Protein AF-A0A1C0TYW7-F1 (afdb_monomer)

Nearest PDB structures (foldseek):
  7q5p-assembly1_C  TM=8.308E-01  e=6.443E-08  Pseudomonas protegens Pf-5
  6h3n-assembly1_B  TM=8.134E-01  e=7.551E-07  Pseudomonas aeruginosa PAO1
  2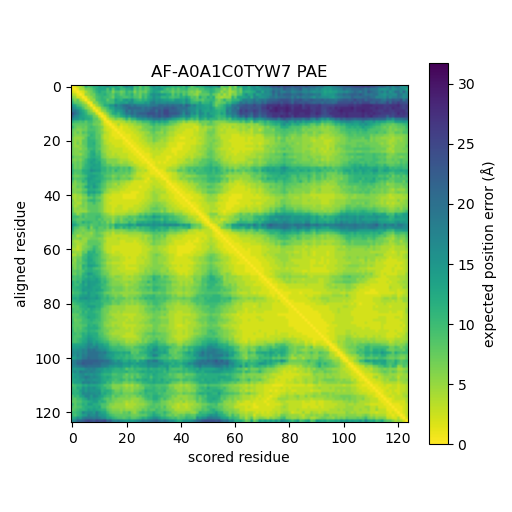p5z-assembly1_X  TM=8.028E-01  e=8.539E-07  Escherichia coli O6
  8gra-assembly1_G  TM=6.779E-01  e=1.500E-04  Bacteroides fragilis
  7b5h-assembly1_AJ  TM=6.670E-01  e=1.696E-04  Nostoc sp. PCC 7120 = FACHB-418

Radius of gyration: 19.95 Å; Cα contacts (8 Å, |Δi|>4): 193; chains: 1; bounding box: 51×27×52 Å

Structure (mmCIF, N/CA/C/O backbone):
data_AF-A0A1C0TYW7-F1
#
_entry.id   AF-A0A1C0TYW7-F1
#
loop_
_atom_site.group_PDB
_atom_site.id
_atom_site.type_symbol
_atom_site.label_atom_id
_atom_site.label_alt_id
_atom_site.label_comp_id
_atom_site.label_asym_id
_atom_site.label_entity_id
_atom_site.label_seq_id
_atom_site.pdbx_PDB_ins_code
_atom_site.Cartn_x
_atom_site.Cartn_y
_atom_site.Cartn_z
_atom_site.occupancy
_atom_site.B_iso_or_equiv
_atom_site.auth_seq_id
_atom_site.auth_comp_id
_atom_site.auth_asym_id
_atom_site.auth_atom_id
_atom_site.pdbx_PDB_model_num
ATOM 1 N N . MET A 1 1 ? -2.888 -4.514 14.016 1.00 56.91 1 MET A N 1
ATOM 2 C CA . MET A 1 1 ? -4.333 -4.306 14.230 1.00 56.91 1 MET A CA 1
ATOM 3 C C . MET A 1 1 ? -4.474 -3.086 15.117 1.00 56.91 1 MET A C 1
ATOM 5 O O . MET A 1 1 ? -3.850 -3.073 16.168 1.00 56.91 1 MET A O 1
ATOM 9 N N . ILE A 1 2 ? -5.182 -2.055 14.661 1.00 65.75 2 ILE A N 1
ATOM 10 C CA . ILE A 1 2 ? -5.440 -0.831 15.430 1.00 65.75 2 ILE A CA 1
ATOM 11 C C . ILE A 1 2 ? -6.923 -0.838 15.806 1.00 65.75 2 ILE A C 1
ATOM 13 O O . ILE A 1 2 ? -7.763 -1.160 14.966 1.00 65.75 2 ILE A O 1
ATOM 17 N N . LEU A 1 3 ? -7.228 -0.534 17.066 1.00 64.38 3 LEU A N 1
ATOM 18 C CA . LEU A 1 3 ? -8.596 -0.404 17.562 1.00 64.38 3 LEU A CA 1
ATOM 19 C C . LEU A 1 3 ? -8.945 1.081 17.648 1.00 64.38 3 LEU A C 1
ATOM 21 O O . LEU A 1 3 ? -8.184 1.851 18.230 1.00 64.38 3 LEU A O 1
ATOM 25 N N . ILE A 1 4 ? -10.070 1.466 17.052 1.00 66.00 4 ILE A N 1
ATOM 26 C CA . ILE A 1 4 ? -10.640 2.811 17.159 1.00 66.00 4 ILE A CA 1
ATOM 27 C C . ILE A 1 4 ? -11.942 2.693 17.945 1.00 66.00 4 ILE A C 1
ATOM 29 O O . ILE A 1 4 ? -12.752 1.803 17.679 1.00 66.00 4 ILE A O 1
ATOM 33 N N . GLN A 1 5 ? -12.124 3.577 18.920 1.00 54.38 5 GLN A N 1
ATOM 34 C CA . GLN A 1 5 ? -13.322 3.658 19.750 1.00 54.38 5 GLN A CA 1
ATOM 35 C C . GLN A 1 5 ? -13.994 5.008 19.504 1.00 54.38 5 GLN A C 1
ATOM 37 O O . GLN A 1 5 ? -13.316 6.031 19.563 1.00 54.38 5 GLN A O 1
ATOM 42 N N . ASN A 1 6 ? -15.302 4.996 19.243 1.00 57.19 6 ASN A N 1
ATOM 43 C CA . ASN A 1 6 ? -16.144 6.193 19.260 1.00 57.19 6 ASN A CA 1
ATOM 44 C C . ASN A 1 6 ? -17.157 6.097 20.407 1.00 57.19 6 ASN A C 1
ATOM 46 O O . ASN A 1 6 ? -17.708 5.020 20.657 1.00 57.19 6 ASN A O 1
ATOM 50 N N . GLU A 1 7 ? -17.414 7.224 21.073 1.00 51.22 7 GLU A N 1
ATOM 51 C CA . GLU A 1 7 ? -18.507 7.370 22.041 1.00 51.22 7 GLU A CA 1
ATOM 52 C C . GLU A 1 7 ? -19.851 7.430 21.297 1.00 51.22 7 GLU A C 1
ATOM 54 O O . GLU A 1 7 ? -19.988 8.142 20.301 1.00 51.22 7 GLU A O 1
ATOM 59 N N . ALA A 1 8 ? -20.847 6.665 21.753 1.00 50.69 8 ALA A N 1
ATOM 60 C CA . ALA A 1 8 ? -22.090 6.422 21.008 1.00 50.69 8 ALA A CA 1
ATOM 61 C C . ALA A 1 8 ? -22.996 7.645 20.830 1.00 50.69 8 ALA A C 1
ATOM 63 O O . ALA A 1 8 ? -23.919 7.577 20.020 1.00 50.69 8 ALA A O 1
ATOM 64 N N . ASP A 1 9 ? -22.754 8.747 21.542 1.00 47.59 9 ASP A N 1
ATOM 65 C CA . ASP A 1 9 ? -23.536 9.978 21.368 1.00 47.59 9 ASP A CA 1
ATOM 66 C C . ASP A 1 9 ? -23.227 10.651 20.014 1.00 47.59 9 ASP A C 1
ATOM 68 O O . ASP A 1 9 ? -24.080 11.279 19.390 1.00 47.59 9 ASP A O 1
ATOM 72 N N . GLN A 1 10 ? -22.031 10.399 19.467 1.00 52.59 10 GLN A N 1
ATOM 73 C CA . GLN A 1 10 ? -21.705 10.660 18.070 1.00 52.59 10 GLN A CA 1
ATOM 74 C C . GLN A 1 10 ? -21.881 9.370 17.266 1.00 52.59 10 GLN A C 1
ATOM 76 O O . GLN A 1 10 ? -20.908 8.695 16.921 1.00 52.59 10 GLN A O 1
ATOM 81 N N . ARG A 1 11 ? -23.131 9.028 16.922 1.00 51.22 11 ARG A N 1
ATOM 82 C CA . ARG A 1 11 ? -23.433 8.064 15.846 1.00 51.22 11 ARG A CA 1
ATOM 83 C C . ARG A 1 11 ? -22.982 8.632 14.496 1.00 51.22 11 ARG A C 1
ATOM 85 O O . ARG A 1 11 ? -23.789 8.933 13.624 1.00 51.22 11 ARG A O 1
ATOM 92 N N . ALA A 1 12 ? -21.679 8.799 14.320 1.00 56.62 12 ALA A N 1
ATOM 93 C CA . ALA A 1 12 ? -21.085 8.790 13.004 1.00 56.62 12 ALA A CA 1
ATOM 94 C C . ALA A 1 12 ? -21.169 7.333 12.548 1.00 56.62 12 ALA A C 1
ATOM 96 O O . ALA A 1 12 ? -20.384 6.493 12.991 1.00 56.62 12 ALA A O 1
ATOM 97 N N . ASP A 1 13 ? -22.188 7.022 11.753 1.00 68.19 13 ASP A N 1
ATOM 98 C CA . ASP A 1 13 ? -22.201 5.813 10.939 1.00 68.19 13 ASP A CA 1
ATOM 99 C C . ASP A 1 13 ? -21.002 5.930 9.992 1.00 68.19 13 ASP A C 1
ATOM 101 O O . ASP A 1 13 ? -21.024 6.674 9.011 1.00 68.19 13 ASP A O 1
ATOM 105 N N . ILE A 1 14 ? -19.869 5.364 10.410 1.00 75.88 14 ILE A N 1
ATOM 106 C CA . ILE A 1 14 ? -18.626 5.469 9.658 1.00 75.88 14 ILE A CA 1
ATOM 107 C C . ILE A 1 14 ? -18.790 4.550 8.459 1.00 75.88 14 ILE A C 1
ATOM 109 O O . ILE A 1 14 ? -18.818 3.331 8.622 1.00 75.88 14 ILE A O 1
ATOM 113 N N . ASP A 1 15 ? -18.840 5.129 7.263 1.00 84.12 15 ASP A N 1
ATOM 114 C CA . ASP A 1 15 ? -18.806 4.359 6.027 1.00 84.12 15 ASP A CA 1
ATOM 115 C C . ASP A 1 15 ? -17.453 3.636 5.906 1.00 84.12 15 ASP A C 1
ATOM 117 O O . ASP A 1 15 ? -16.440 4.204 5.485 1.00 84.12 15 ASP A O 1
ATOM 121 N N . LEU A 1 16 ? -17.440 2.365 6.311 1.00 84.75 16 LEU A N 1
ATOM 122 C CA . LEU A 1 16 ? -16.253 1.515 6.317 1.00 84.75 16 LEU A CA 1
ATOM 123 C C . LEU A 1 16 ? -15.715 1.259 4.910 1.00 84.75 16 LEU A C 1
ATOM 125 O O . LEU A 1 16 ? -14.511 1.038 4.768 1.00 84.75 16 LEU A O 1
ATOM 129 N N . GLU A 1 17 ? -16.569 1.289 3.885 1.00 86.56 17 GLU A N 1
ATOM 130 C CA . GLU A 1 17 ? -16.144 1.073 2.504 1.00 86.56 17 GLU A CA 1
ATOM 131 C C . GLU A 1 17 ? -15.331 2.264 2.006 1.00 86.56 17 GLU A C 1
ATOM 133 O O . GLU A 1 17 ? -14.254 2.075 1.435 1.00 86.56 17 GLU A O 1
ATOM 138 N N . SER A 1 18 ? -15.771 3.488 2.321 1.00 88.00 18 SER A N 1
ATOM 139 C CA . SER A 1 18 ? -15.042 4.714 1.965 1.00 88.00 18 SER A CA 1
ATOM 140 C C . SER A 1 18 ? -13.631 4.786 2.563 1.00 88.00 18 SER A C 1
ATOM 142 O O . SER A 1 18 ? -12.742 5.437 2.004 1.00 88.00 18 SER A O 1
ATOM 144 N N . LEU A 1 19 ? -13.408 4.094 3.687 1.00 87.88 19 LEU A N 1
ATOM 145 C CA . LEU A 1 19 ? -12.120 4.040 4.372 1.00 87.88 19 LEU A CA 1
ATOM 146 C C . LEU A 1 19 ? -11.117 3.098 3.701 1.00 87.88 19 LEU A C 1
ATOM 148 O O . LEU A 1 19 ? -9.913 3.234 3.933 1.00 87.88 19 LEU A O 1
ATOM 152 N N . LEU A 1 20 ? -11.563 2.136 2.892 1.00 90.75 20 LEU A N 1
ATOM 153 C CA . LEU A 1 20 ? -10.658 1.174 2.270 1.00 90.75 20 LEU A CA 1
ATOM 154 C C . LEU A 1 20 ? -9.673 1.875 1.328 1.00 90.75 20 LEU A C 1
ATOM 156 O O . LEU A 1 20 ? -10.014 2.796 0.592 1.00 90.75 20 LEU A O 1
ATOM 160 N N . LEU A 1 21 ? -8.415 1.427 1.363 1.00 89.88 21 LEU A N 1
ATOM 161 C CA . LEU A 1 21 ? -7.295 1.952 0.572 1.00 89.88 21 LEU A CA 1
ATOM 162 C C . LEU A 1 21 ? -6.926 3.424 0.834 1.00 89.88 21 LEU A C 1
AT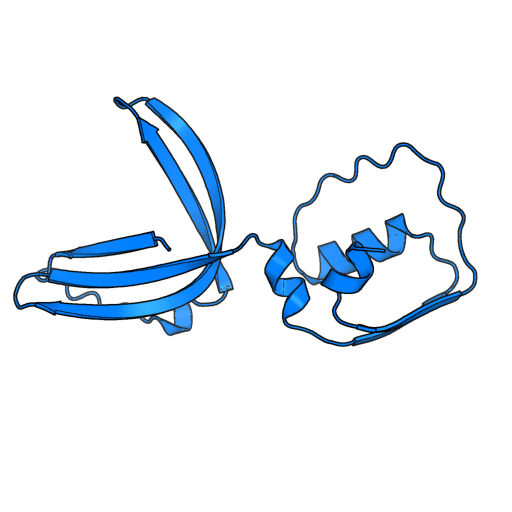OM 164 O O . LEU A 1 21 ? -5.977 3.923 0.221 1.00 89.88 21 LEU A O 1
ATOM 168 N N . GLN A 1 22 ? -7.587 4.094 1.783 1.00 90.75 22 GLN A N 1
ATOM 169 C CA . GLN A 1 22 ? -7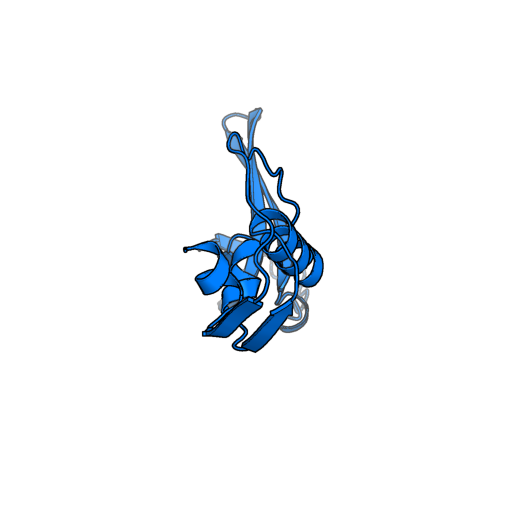.240 5.452 2.186 1.00 90.75 22 GLN A CA 1
ATOM 170 C C . GLN A 1 22 ? -5.903 5.490 2.921 1.00 90.75 22 GLN A C 1
ATOM 172 O O . GLN A 1 22 ? -5.577 4.602 3.719 1.00 90.75 22 GLN A O 1
ATOM 177 N N . SER A 1 23 ? -5.130 6.545 2.655 1.00 90.44 23 SER A N 1
ATOM 178 C CA . SER A 1 23 ? -3.873 6.806 3.356 1.00 90.44 23 SER A CA 1
ATOM 179 C C . SER A 1 23 ? -4.152 7.328 4.760 1.00 90.44 23 SER A C 1
ATOM 181 O O . SER A 1 23 ? -4.914 8.271 4.947 1.00 90.44 23 SER A O 1
ATOM 183 N N . VAL A 1 24 ? -3.479 6.752 5.747 1.00 90.50 24 VAL A N 1
ATOM 184 C CA . VAL A 1 24 ? -3.600 7.113 7.158 1.00 90.50 24 VAL A CA 1
ATOM 185 C C . VAL A 1 24 ? -2.230 7.360 7.768 1.00 90.50 24 VAL A C 1
ATOM 187 O O . VAL A 1 24 ? -1.224 6.768 7.367 1.00 90.50 24 VAL A O 1
ATOM 190 N N . LYS A 1 25 ? -2.194 8.242 8.766 1.00 90.94 25 LYS A N 1
ATOM 191 C CA . LYS A 1 25 ? -0.996 8.560 9.538 1.00 90.94 25 LYS A CA 1
ATOM 192 C C . LYS A 1 25 ? -1.332 8.511 11.023 1.00 90.94 25 LYS A C 1
ATOM 194 O O . LYS A 1 25 ? -2.210 9.230 11.486 1.00 90.94 25 LYS A O 1
ATOM 199 N N . PHE A 1 26 ? -0.596 7.693 11.760 1.00 88.25 26 PHE A N 1
ATOM 200 C CA . PHE A 1 26 ? -0.707 7.562 13.206 1.00 88.25 26 PHE A CA 1
ATOM 201 C C . PHE A 1 26 ? 0.497 8.200 13.873 1.00 88.25 26 PHE A C 1
ATOM 203 O O . PHE A 1 26 ? 1.634 8.017 13.435 1.00 88.25 26 PHE A O 1
ATOM 210 N N . ARG A 1 27 ? 0.244 8.924 14.958 1.00 90.75 27 ARG A N 1
ATOM 211 C CA . ARG A 1 27 ? 1.279 9.502 15.806 1.00 90.75 27 ARG A CA 1
ATOM 212 C C . ARG A 1 27 ? 1.394 8.663 17.068 1.00 90.75 27 ARG A C 1
ATOM 214 O O . ARG A 1 27 ? 0.404 8.467 17.765 1.00 90.75 27 ARG A O 1
ATOM 221 N N . VAL A 1 28 ? 2.589 8.162 17.352 1.00 88.31 28 VAL A N 1
ATOM 222 C CA . VAL A 1 28 ? 2.873 7.461 18.605 1.00 88.31 28 VAL A CA 1
ATOM 223 C C . VAL A 1 28 ? 3.422 8.485 19.584 1.00 88.31 28 VAL A C 1
ATOM 225 O O . VAL A 1 28 ? 4.494 9.045 19.356 1.00 88.31 28 VAL A O 1
ATOM 228 N N . VAL A 1 29 ? 2.673 8.742 20.651 1.00 92.44 29 VAL A N 1
ATOM 229 C CA . VAL A 1 29 ? 3.028 9.703 21.699 1.00 92.44 29 VAL A CA 1
ATOM 230 C C . VAL A 1 29 ? 3.299 8.938 22.988 1.00 92.44 29 VAL A C 1
ATOM 232 O O . VAL A 1 29 ? 2.522 8.066 23.368 1.00 92.44 29 VAL A O 1
ATOM 235 N N . PHE A 1 30 ? 4.399 9.269 23.658 1.00 91.31 30 PHE A N 1
ATOM 236 C CA . PHE A 1 30 ? 4.756 8.734 24.968 1.00 91.31 30 PHE A CA 1
ATOM 237 C C . PHE A 1 30 ? 5.121 9.898 25.886 1.00 91.31 30 PHE A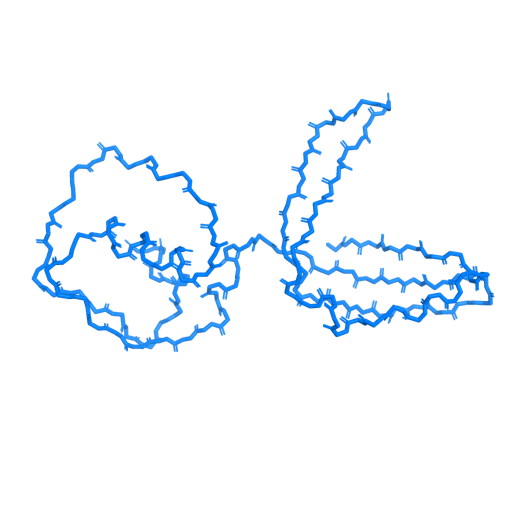 C 1
ATOM 239 O O . PHE A 1 30 ? 5.916 10.753 25.500 1.00 91.31 30 PHE A O 1
ATOM 246 N N . ASN A 1 31 ? 4.512 9.962 27.073 1.00 92.00 31 ASN A N 1
ATOM 247 C CA . ASN A 1 31 ? 4.683 11.060 28.035 1.00 92.00 31 ASN A CA 1
ATOM 248 C C . ASN A 1 31 ? 4.500 12.463 27.419 1.00 92.00 31 ASN A C 1
ATOM 250 O O . ASN A 1 31 ? 5.260 13.382 27.705 1.00 92.00 31 ASN A O 1
ATOM 254 N N . GLY A 1 32 ? 3.522 12.623 26.521 1.00 90.56 32 GLY A N 1
ATOM 255 C CA . GLY A 1 32 ? 3.261 13.895 25.834 1.00 90.56 32 GLY A CA 1
ATOM 256 C C . GLY A 1 32 ? 4.260 14.255 24.725 1.00 90.56 32 GLY A C 1
ATOM 257 O O . GLY A 1 32 ? 4.047 15.242 24.027 1.00 90.56 32 GLY A O 1
ATOM 258 N N . VAL A 1 33 ? 5.303 13.447 24.505 1.00 92.19 33 VAL A N 1
ATOM 259 C CA . VAL A 1 33 ? 6.301 13.650 23.447 1.00 92.19 33 VAL A CA 1
ATOM 260 C C . VAL A 1 33 ? 6.046 12.693 22.286 1.00 92.19 33 VAL A C 1
ATOM 262 O O . VAL A 1 33 ? 5.921 11.477 22.466 1.00 92.19 33 VAL A O 1
ATOM 265 N N . GLU A 1 34 ? 5.978 13.241 21.075 1.00 91.75 34 GLU A N 1
ATOM 266 C CA . GLU A 1 34 ? 5.872 12.465 19.841 1.00 91.75 34 GLU A CA 1
ATOM 267 C C . GLU A 1 34 ? 7.152 11.658 19.598 1.00 91.75 34 GLU A C 1
ATOM 269 O O . GLU A 1 34 ? 8.233 12.215 19.450 1.00 91.75 34 GLU A O 1
ATOM 274 N N . GLN A 1 35 ? 7.013 10.334 19.551 1.00 93.69 35 GLN A N 1
ATOM 275 C CA . GLN A 1 35 ? 8.131 9.407 19.372 1.00 93.69 35 GLN A CA 1
ATOM 276 C C . GLN A 1 35 ? 8.352 9.068 17.900 1.00 93.69 35 GLN A C 1
ATOM 278 O O . GLN A 1 35 ? 9.483 8.971 17.433 1.00 93.69 35 GLN A O 1
ATOM 283 N N . ARG A 1 36 ? 7.259 8.830 17.166 1.00 91.31 36 ARG A N 1
ATOM 284 C CA . ARG A 1 36 ? 7.300 8.497 15.737 1.00 91.31 36 ARG A CA 1
ATOM 285 C C . ARG A 1 36 ? 5.952 8.688 15.061 1.00 91.31 36 ARG A C 1
ATOM 287 O O . ARG A 1 36 ? 4.900 8.616 15.702 1.00 91.31 36 ARG A O 1
ATOM 294 N N . GLN A 1 37 ? 6.001 8.799 13.739 1.00 90.00 37 GLN A N 1
ATOM 295 C CA . GLN A 1 37 ? 4.837 8.699 12.866 1.00 90.00 37 GLN A CA 1
ATOM 296 C C . GLN A 1 37 ? 4.866 7.371 12.114 1.00 90.00 37 GLN A C 1
ATOM 298 O O . GLN A 1 37 ? 5.908 6.945 11.624 1.00 90.00 37 GLN A O 1
ATOM 303 N N . VAL A 1 38 ? 3.711 6.722 12.015 1.00 88.38 38 VAL A N 1
ATOM 304 C CA . VAL A 1 38 ? 3.514 5.514 11.212 1.00 88.38 38 VAL A CA 1
ATOM 305 C C . VAL A 1 38 ? 2.487 5.836 10.139 1.00 88.38 38 VAL A C 1
ATOM 307 O O . VAL A 1 38 ? 1.343 6.154 10.455 1.00 88.38 38 VAL A O 1
ATOM 310 N N . SER A 1 39 ? 2.889 5.773 8.875 1.00 90.00 39 SER A N 1
ATOM 311 C CA . SER A 1 39 ? 2.000 5.948 7.727 1.00 90.00 39 SER A CA 1
ATOM 312 C C . SER A 1 39 ? 1.663 4.608 7.080 1.00 90.00 39 SER A C 1
ATOM 314 O O . SER A 1 39 ? 2.437 3.649 7.129 1.00 90.00 39 SER A O 1
ATOM 316 N N . GLY A 1 40 ? 0.491 4.531 6.461 1.00 90.75 40 GLY A N 1
ATOM 317 C CA . GLY A 1 40 ? 0.062 3.347 5.734 1.00 90.75 40 GLY A CA 1
ATOM 318 C C . GLY A 1 40 ? -1.262 3.560 5.023 1.00 90.75 40 GLY A C 1
ATOM 319 O O . GLY A 1 40 ? -1.760 4.677 4.941 1.00 90.75 40 GLY A O 1
ATOM 320 N N . VAL A 1 41 ? -1.822 2.472 4.514 1.00 91.88 41 VAL A N 1
ATOM 321 C CA . VAL A 1 41 ? -3.143 2.414 3.891 1.00 91.88 41 VAL A CA 1
ATOM 322 C C . VAL A 1 41 ? -4.033 1.444 4.658 1.00 91.88 41 VAL A C 1
ATOM 324 O O . VAL A 1 41 ? -3.548 0.429 5.173 1.00 91.88 41 VAL A O 1
ATOM 327 N N . ILE A 1 42 ? -5.327 1.740 4.748 1.00 92.81 42 ILE A N 1
ATOM 328 C CA . ILE A 1 42 ? -6.299 0.835 5.369 1.00 92.81 42 ILE A CA 1
ATOM 329 C C . ILE A 1 42 ? -6.537 -0.345 4.420 1.00 92.81 42 ILE A C 1
ATOM 331 O O . ILE A 1 42 ? -7.093 -0.196 3.336 1.00 92.81 42 ILE A O 1
ATOM 335 N N . ALA A 1 43 ? -6.096 -1.529 4.834 1.00 92.31 43 ALA A N 1
ATOM 336 C CA . ALA A 1 43 ? -6.287 -2.781 4.107 1.00 92.31 43 ALA A CA 1
ATOM 337 C C . ALA A 1 43 ? -7.603 -3.477 4.477 1.00 92.31 43 ALA A C 1
ATOM 339 O O . ALA A 1 43 ? -8.127 -4.261 3.694 1.00 92.31 43 ALA A O 1
ATOM 340 N N . GLN A 1 44 ? -8.112 -3.226 5.684 1.00 91.19 44 GLN A N 1
ATOM 341 C CA . GLN A 1 44 ? -9.352 -3.812 6.178 1.00 91.19 44 GLN A CA 1
ATOM 342 C C . GLN A 1 44 ? -9.943 -2.919 7.268 1.00 91.19 44 GLN A C 1
ATOM 344 O O . GLN A 1 44 ? -9.198 -2.427 8.121 1.00 91.19 44 GLN A O 1
ATOM 349 N N . ALA A 1 45 ? -11.265 -2.777 7.270 1.00 90.31 45 ALA A N 1
ATOM 350 C CA . ALA A 1 45 ? -12.033 -2.109 8.309 1.00 90.31 45 ALA A CA 1
ATOM 351 C C . ALA A 1 45 ? -13.199 -3.014 8.734 1.00 90.31 45 ALA A C 1
ATOM 353 O O . ALA A 1 45 ? -13.890 -3.566 7.883 1.00 90.31 45 ALA A O 1
ATOM 354 N N . VAL A 1 46 ? -13.375 -3.231 10.040 1.00 88.75 46 VAL A N 1
ATOM 355 C CA . VAL A 1 46 ? -14.408 -4.126 10.587 1.00 88.75 46 VAL A CA 1
ATOM 356 C C . VAL A 1 46 ? -15.051 -3.488 11.810 1.00 88.75 46 VAL A C 1
ATOM 358 O O . VAL A 1 46 ? -14.347 -3.133 12.756 1.00 88.75 46 VAL A O 1
ATOM 361 N N . LEU A 1 47 ? -16.380 -3.414 11.825 1.00 87.44 47 LEU A N 1
ATOM 362 C CA . LEU A 1 47 ? -17.152 -3.161 13.037 1.00 87.44 47 LEU A CA 1
ATOM 363 C C . LEU A 1 47 ? -17.111 -4.412 13.929 1.00 87.44 47 LEU A C 1
ATOM 365 O O . LEU A 1 47 ? -17.490 -5.497 13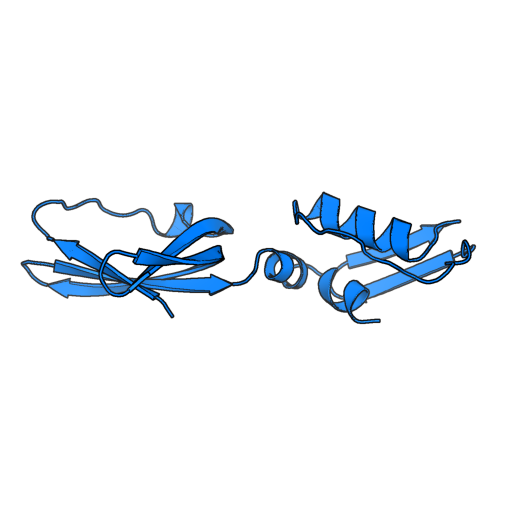.492 1.00 87.44 47 LEU A O 1
ATOM 369 N N . ARG A 1 48 ? -16.597 -4.286 15.154 1.00 85.06 48 ARG A N 1
ATOM 370 C CA . ARG A 1 48 ? -16.445 -5.414 16.088 1.00 85.06 48 ARG A CA 1
ATOM 371 C C . ARG A 1 48 ? -17.620 -5.538 17.036 1.00 85.06 48 ARG A C 1
ATOM 373 O O . ARG A 1 48 ? -18.193 -6.613 17.149 1.00 85.06 48 ARG A O 1
ATOM 380 N N . GLU A 1 49 ? -17.938 -4.454 17.723 1.00 82.00 49 GLU A N 1
ATOM 381 C CA . GLU A 1 49 ? -18.937 -4.443 18.783 1.00 82.00 49 GLU A CA 1
ATOM 382 C C . GLU A 1 49 ? -19.628 -3.087 18.786 1.00 82.00 49 GLU A C 1
ATOM 384 O O . GLU A 1 49 ? -18.991 -2.055 18.570 1.00 82.00 49 GLU A O 1
ATOM 389 N N . THR A 1 50 ? -20.938 -3.098 18.994 1.00 80.38 50 THR A N 1
ATOM 390 C CA . THR A 1 50 ? -21.734 -1.892 19.211 1.00 80.38 50 THR A CA 1
ATOM 391 C C . THR A 1 50 ? -22.476 -2.092 20.516 1.00 80.38 50 THR A C 1
ATOM 393 O O . THR A 1 50 ? -23.318 -2.979 20.620 1.00 80.38 50 THR A O 1
ATOM 396 N N . ASP A 1 51 ? -22.119 -1.292 21.507 1.00 79.75 51 ASP A N 1
ATOM 397 C CA . ASP A 1 51 ? -22.781 -1.213 22.800 1.00 79.75 51 ASP A CA 1
ATOM 398 C C . ASP A 1 51 ? -23.620 0.076 22.853 1.00 79.75 51 ASP A C 1
ATOM 400 O O . ASP A 1 51 ? -23.466 0.969 22.015 1.00 79.75 51 ASP A O 1
ATOM 404 N N . ALA A 1 52 ? -24.488 0.215 23.853 1.00 73.25 52 ALA A N 1
ATOM 405 C CA . ALA A 1 52 ? -25.353 1.383 24.019 1.00 73.25 52 ALA A CA 1
ATOM 406 C C . ALA A 1 52 ? -24.571 2.709 24.109 1.00 73.25 52 ALA A C 1
ATOM 408 O O . ALA A 1 52 ? -25.097 3.760 23.747 1.00 73.25 52 ALA A O 1
ATOM 409 N N . HIS A 1 53 ? -23.315 2.652 24.566 1.00 77.62 53 HIS A N 1
ATOM 410 C CA . HIS A 1 53 ? -22.468 3.821 24.809 1.00 77.62 53 HIS A CA 1
ATOM 411 C C . HIS A 1 53 ? -21.218 3.900 23.929 1.00 77.62 53 HIS A C 1
ATOM 413 O O . HIS A 1 53 ? -20.530 4.920 23.957 1.00 77.62 53 HIS A O 1
ATOM 419 N N . ARG A 1 54 ? -20.898 2.866 23.139 1.00 77.62 54 ARG A N 1
ATOM 420 C CA . ARG A 1 54 ? -19.674 2.857 22.324 1.00 77.62 54 ARG A CA 1
ATOM 421 C C . ARG A 1 54 ? -19.753 1.928 21.125 1.00 77.62 54 ARG A C 1
ATOM 423 O O . ARG A 1 54 ? -20.316 0.841 21.208 1.00 77.62 54 ARG A O 1
ATOM 430 N N . THR A 1 55 ? -19.061 2.312 20.062 1.00 81.50 55 THR A N 1
ATOM 431 C CA . THR A 1 55 ? -18.874 1.479 18.871 1.00 81.50 55 THR A CA 1
ATOM 432 C C . THR A 1 55 ? -17.385 1.219 18.660 1.00 81.50 55 THR A C 1
ATOM 434 O O . THR A 1 55 ? -16.581 2.154 18.602 1.00 81.50 55 THR A O 1
ATOM 437 N N . LEU A 1 56 ? -17.004 -0.058 18.574 1.00 83.12 56 LEU A N 1
ATOM 438 C CA . LEU A 1 56 ? -15.621 -0.505 18.426 1.00 83.12 56 LEU A CA 1
ATOM 439 C C . LEU A 1 56 ? -15.326 -0.897 16.976 1.00 83.12 56 LEU A C 1
ATOM 441 O O . LEU A 1 56 ? -15.886 -1.863 16.453 1.00 83.12 56 LEU A O 1
ATOM 445 N N . TYR A 1 57 ? -14.358 -0.217 16.367 1.00 85.50 57 TYR A N 1
ATOM 446 C CA . TYR A 1 57 ? -13.864 -0.515 15.026 1.00 85.50 57 TYR A CA 1
ATOM 447 C C . TYR A 1 57 ? -12.456 -1.111 15.071 1.00 85.50 57 TYR A C 1
ATOM 449 O O . TYR A 1 57 ? -11.599 -0.718 15.865 1.00 85.50 57 TYR A O 1
ATOM 457 N N . SER A 1 58 ? -12.195 -2.060 14.178 1.00 87.00 58 SER A N 1
ATOM 458 C CA . SER A 1 58 ? -10.891 -2.685 13.990 1.00 87.00 58 SER A CA 1
ATOM 459 C C . SER A 1 58 ? -10.373 -2.375 12.594 1.00 87.00 58 SER A C 1
ATOM 461 O O . SER A 1 58 ? -10.981 -2.770 11.599 1.00 87.00 58 SER A O 1
ATOM 463 N N . LEU A 1 59 ? -9.236 -1.680 12.529 1.00 89.94 59 LEU A N 1
ATOM 464 C CA . LEU A 1 59 ? -8.553 -1.368 11.281 1.00 89.94 59 LEU A CA 1
ATOM 465 C C . LEU A 1 59 ? -7.258 -2.175 11.152 1.00 89.94 59 LEU A C 1
ATOM 467 O O . LEU A 1 59 ? -6.423 -2.23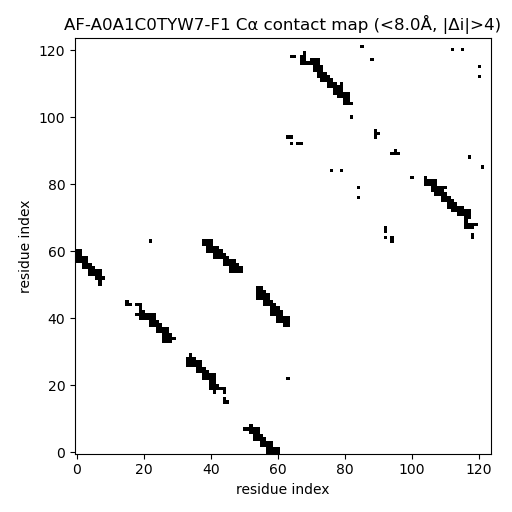6 12.067 1.00 89.94 59 LEU A O 1
ATOM 471 N N . THR A 1 60 ? -7.046 -2.750 9.972 1.00 91.69 60 THR A N 1
ATOM 472 C CA . THR A 1 60 ? -5.753 -3.307 9.574 1.00 91.69 60 THR A CA 1
ATOM 473 C C . THR A 1 60 ? -5.086 -2.346 8.612 1.00 91.69 60 THR A C 1
ATOM 475 O O . THR A 1 60 ? -5.562 -2.136 7.502 1.00 91.69 60 THR A O 1
ATOM 478 N N . VAL A 1 61 ? -3.958 -1.784 9.034 1.00 91.81 61 VAL A N 1
ATOM 479 C CA . VAL A 1 61 ? -3.168 -0.841 8.241 1.00 91.81 61 VAL A CA 1
ATOM 480 C C . VAL A 1 61 ? -1.924 -1.550 7.722 1.00 91.81 61 VAL A C 1
ATOM 482 O O . VAL A 1 61 ? -1.255 -2.273 8.466 1.00 91.81 61 VAL A O 1
ATOM 485 N N . ARG A 1 62 ? -1.626 -1.364 6.437 1.00 92.25 62 ARG A N 1
ATOM 486 C CA . ARG A 1 62 ? -0.450 -1.920 5.755 1.00 92.25 62 ARG A CA 1
ATOM 487 C C . ARG A 1 62 ? 0.395 -0.790 5.154 1.00 92.25 62 ARG A C 1
ATOM 489 O O . ARG A 1 62 ? -0.144 0.282 4.889 1.00 92.25 62 ARG A O 1
ATOM 496 N N . PRO A 1 63 ? 1.702 -0.990 4.915 1.00 90.94 63 PRO A N 1
ATOM 497 C CA . PRO A 1 63 ? 2.509 -0.014 4.183 1.00 90.94 63 PRO A CA 1
ATOM 498 C C . PRO A 1 63 ? 1.919 0.270 2.796 1.00 90.94 63 PRO A C 1
ATOM 500 O O . PRO A 1 63 ? 1.350 -0.629 2.185 1.00 90.94 63 PRO A O 1
ATOM 503 N N . ALA A 1 64 ? 2.106 1.477 2.256 1.00 89.75 64 ALA A N 1
ATOM 504 C CA . ALA A 1 64 ? 1.571 1.847 0.936 1.00 89.75 64 ALA A CA 1
ATOM 505 C C . ALA A 1 64 ? 2.017 0.898 -0.197 1.00 89.75 64 ALA A C 1
ATOM 507 O O . ALA A 1 64 ? 1.257 0.662 -1.139 1.00 89.75 64 ALA A O 1
ATOM 508 N N . LEU A 1 65 ? 3.213 0.308 -0.059 1.00 90.69 65 LEU A N 1
ATOM 509 C CA . LEU A 1 65 ? 3.776 -0.696 -0.966 1.00 90.69 65 LEU A CA 1
ATOM 510 C C . LEU A 1 65 ? 2.900 -1.952 -1.096 1.00 90.69 65 LEU A C 1
ATOM 512 O O . LEU A 1 65 ? 2.899 -2.598 -2.137 1.00 90.69 65 LEU A O 1
ATOM 516 N N . TRP A 1 66 ? 2.116 -2.286 -0.067 1.00 91.94 66 TRP A N 1
ATOM 517 C CA . TRP A 1 66 ? 1.225 -3.448 -0.076 1.00 91.94 66 TRP A CA 1
ATOM 518 C C . TRP A 1 66 ? 0.176 -3.387 -1.193 1.00 91.94 66 TRP A C 1
ATOM 520 O O . TRP A 1 66 ? -0.203 -4.426 -1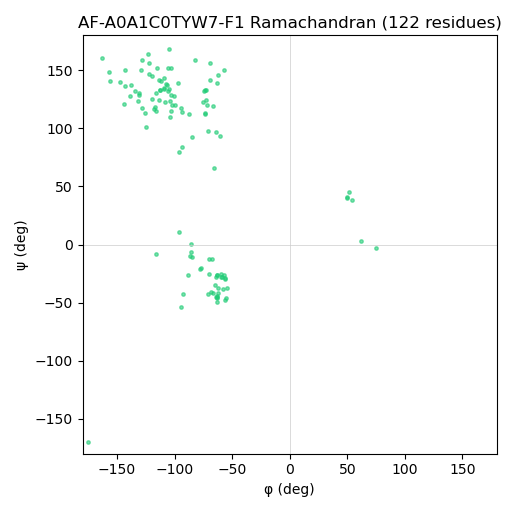.714 1.00 91.94 66 TRP A O 1
ATOM 530 N N . ARG A 1 67 ? -0.241 -2.197 -1.650 1.00 90.56 67 ARG A N 1
ATOM 531 C CA . ARG A 1 67 ? -1.177 -2.074 -2.788 1.00 90.56 67 ARG A CA 1
ATOM 532 C C . ARG A 1 67 ? -0.664 -2.773 -4.050 1.00 90.56 67 ARG A C 1
ATOM 534 O O . ARG A 1 67 ? -1.454 -3.291 -4.831 1.00 90.56 67 ARG A O 1
ATOM 541 N N . MET A 1 68 ? 0.656 -2.857 -4.207 1.00 91.69 68 MET A N 1
ATOM 542 C CA . MET A 1 68 ? 1.302 -3.529 -5.333 1.00 91.69 68 MET A CA 1
ATOM 543 C C . MET A 1 68 ? 1.147 -5.055 -5.301 1.00 91.69 68 MET A C 1
ATOM 545 O O . MET A 1 68 ? 1.454 -5.701 -6.293 1.00 91.69 68 MET A O 1
ATOM 549 N N . THR A 1 69 ? 0.698 -5.648 -4.187 1.00 91.25 69 THR A N 1
ATOM 550 C CA . THR A 1 69 ? 0.385 -7.087 -4.107 1.00 91.25 69 THR A CA 1
ATOM 551 C C . THR A 1 69 ? -1.042 -7.398 -4.551 1.00 91.25 69 THR A C 1
ATOM 553 O O . THR A 1 69 ? -1.406 -8.564 -4.642 1.00 91.25 69 THR A O 1
ATOM 556 N N . LEU A 1 70 ? -1.882 -6.378 -4.755 1.00 90.94 70 LEU A N 1
ATOM 557 C CA . LEU A 1 70 ? -3.298 -6.541 -5.104 1.00 90.94 70 LEU A CA 1
ATOM 558 C C . LEU A 1 70 ? -3.527 -6.700 -6.608 1.00 90.94 70 LEU A C 1
ATOM 560 O O . LEU A 1 70 ? -4.668 -6.814 -7.047 1.00 90.94 70 LEU A O 1
ATOM 564 N N . ASN A 1 71 ? -2.459 -6.680 -7.403 1.00 90.81 71 ASN A N 1
ATOM 565 C CA . ASN A 1 71 ? -2.534 -6.847 -8.840 1.00 90.81 71 ASN A CA 1
ATOM 566 C C . ASN A 1 71 ? -1.683 -8.019 -9.320 1.00 90.81 71 ASN A C 1
ATOM 568 O O . ASN A 1 71 ? -0.814 -8.522 -8.614 1.00 90.81 71 ASN A O 1
ATOM 572 N N . GLN A 1 72 ? -1.950 -8.437 -10.549 1.00 92.00 72 GLN A N 1
ATOM 573 C CA . GLN A 1 72 ? -1.164 -9.430 -11.256 1.00 92.00 72 GLN A CA 1
ATOM 574 C C . GLN A 1 72 ? -1.143 -9.026 -12.724 1.00 92.00 72 GLN A C 1
ATOM 576 O O . GLN A 1 72 ? -2.195 -8.894 -13.347 1.00 92.00 72 GLN A O 1
ATOM 581 N N . ASP A 1 73 ? 0.047 -8.800 -13.268 1.00 90.94 73 ASP A N 1
ATOM 582 C CA . ASP A 1 73 ? 0.221 -8.233 -14.602 1.00 90.94 73 ASP A CA 1
ATOM 583 C C . ASP A 1 73 ? 1.172 -9.088 -15.454 1.00 90.94 73 ASP A C 1
ATOM 585 O O . ASP A 1 73 ? 1.968 -9.890 -14.957 1.00 90.94 73 ASP A O 1
ATOM 589 N N . SER A 1 74 ? 1.076 -8.935 -16.777 1.00 92.75 74 SER A N 1
ATOM 590 C CA . SER A 1 74 ? 2.073 -9.446 -17.725 1.00 92.75 74 SER A CA 1
ATOM 591 C C . SER A 1 74 ? 2.509 -8.328 -18.663 1.00 92.75 74 SER A C 1
ATOM 593 O O . SER A 1 74 ? 1.683 -7.774 -19.387 1.00 92.75 74 SER A O 1
ATOM 595 N N . ARG A 1 75 ? 3.793 -7.960 -18.623 1.00 91.75 75 ARG A N 1
ATOM 596 C CA . ARG A 1 75 ? 4.346 -6.812 -19.357 1.00 91.75 75 ARG A CA 1
ATOM 597 C C . ARG A 1 75 ? 5.748 -7.096 -19.874 1.00 91.75 75 ARG A C 1
ATOM 599 O O . ARG A 1 75 ? 6.517 -7.827 -19.251 1.00 91.75 75 ARG A O 1
ATOM 606 N N . ILE A 1 76 ? 6.084 -6.462 -20.994 1.00 93.62 76 ILE A N 1
ATOM 607 C CA . ILE A 1 76 ? 7.433 -6.439 -21.558 1.00 93.62 76 ILE A CA 1
ATOM 608 C C . ILE A 1 76 ? 7.946 -5.002 -21.472 1.00 93.62 76 ILE A C 1
ATOM 610 O O . ILE A 1 76 ? 7.318 -4.078 -21.983 1.00 93.62 76 ILE A O 1
ATOM 614 N N . TYR A 1 77 ? 9.095 -4.825 -20.833 1.00 93.38 77 TYR A N 1
ATOM 615 C CA . TYR A 1 77 ? 9.839 -3.576 -20.777 1.00 93.38 77 TYR A CA 1
ATOM 616 C C . TYR A 1 77 ? 10.972 -3.649 -21.795 1.00 93.38 77 TYR A C 1
ATOM 618 O O . TYR A 1 77 ? 11.818 -4.540 -21.710 1.00 93.38 77 TYR A O 1
ATOM 626 N N . HIS A 1 78 ? 10.985 -2.730 -22.759 1.00 94.12 78 HIS A N 1
ATOM 627 C CA . HIS A 1 78 ? 12.002 -2.683 -23.807 1.00 94.12 78 HIS A CA 1
ATOM 628 C C . HIS A 1 78 ? 12.984 -1.536 -23.565 1.00 94.12 78 HIS A C 1
ATOM 630 O O . HIS A 1 78 ? 12.554 -0.410 -23.320 1.00 94.12 78 HIS A O 1
ATOM 636 N N . ARG A 1 79 ? 14.291 -1.811 -23.656 1.00 94.06 79 ARG A N 1
ATOM 637 C CA . ARG A 1 79 ? 15.381 -0.825 -23.506 1.00 94.06 79 ARG A CA 1
ATOM 638 C C . ARG A 1 79 ? 15.277 0.009 -22.223 1.00 94.06 79 ARG A C 1
ATOM 640 O O . ARG A 1 79 ? 15.467 1.223 -22.240 1.00 94.06 79 ARG A O 1
ATOM 647 N N . GLN A 1 80 ? 15.003 -0.650 -21.098 1.00 92.88 80 GLN A N 1
ATOM 648 C CA . GLN A 1 80 ? 14.922 -0.015 -19.778 1.00 92.88 80 GLN A CA 1
ATOM 649 C C . GLN A 1 80 ? 15.907 -0.646 -18.791 1.00 92.88 80 GLN A C 1
ATOM 651 O O . GLN A 1 80 ? 16.200 -1.841 -18.849 1.00 92.88 80 GLN A O 1
ATOM 656 N N . SER A 1 81 ? 16.432 0.169 -17.877 1.00 91.62 81 SER A N 1
ATOM 657 C CA . SER A 1 81 ? 17.209 -0.311 -16.733 1.00 91.62 81 SER A CA 1
ATOM 658 C C . SER A 1 81 ? 16.275 -0.764 -15.605 1.00 91.62 81 SER A C 1
ATOM 660 O O . SER A 1 81 ? 15.120 -0.340 -15.525 1.00 91.62 81 SER A O 1
ATOM 662 N N . VAL A 1 82 ? 16.775 -1.612 -14.702 1.00 89.38 82 VAL A N 1
ATOM 663 C CA . VAL A 1 82 ? 16.002 -2.074 -13.533 1.00 89.38 82 VAL A CA 1
ATOM 664 C C . VAL A 1 82 ? 15.472 -0.900 -12.687 1.00 89.38 82 VAL A C 1
ATOM 666 O O . VAL A 1 82 ? 14.267 -0.877 -12.440 1.00 89.38 82 VAL A O 1
ATOM 669 N N . PRO A 1 83 ? 16.268 0.136 -12.347 1.00 90.69 83 PRO A N 1
ATOM 670 C CA . PRO A 1 83 ? 15.771 1.315 -11.632 1.00 90.69 83 PRO A CA 1
ATOM 671 C C . PRO A 1 83 ? 14.630 2.040 -12.351 1.00 90.69 83 PRO A C 1
ATOM 673 O O . PRO A 1 83 ? 13.685 2.498 -11.712 1.00 90.69 83 PRO A O 1
ATOM 676 N N . ALA A 1 84 ? 14.688 2.137 -13.683 1.00 90.75 84 ALA A N 1
ATOM 677 C CA . ALA A 1 84 ? 13.642 2.790 -14.466 1.00 90.75 84 ALA A CA 1
ATOM 678 C C . ALA A 1 84 ? 12.316 2.015 -14.398 1.00 90.75 84 ALA A C 1
ATOM 680 O O . ALA A 1 84 ? 11.256 2.621 -14.224 1.00 90.75 84 ALA A O 1
ATOM 681 N N . ILE A 1 85 ? 12.383 0.682 -14.470 1.00 91.75 85 ILE A N 1
ATOM 682 C CA . ILE A 1 85 ? 11.220 -0.201 -14.320 1.00 91.75 85 ILE A CA 1
ATOM 683 C C . ILE A 1 85 ? 10.631 -0.061 -12.909 1.00 91.75 85 ILE A C 1
ATOM 685 O O . ILE A 1 85 ? 9.433 0.188 -12.774 1.00 91.75 85 ILE A O 1
ATOM 689 N N . LEU A 1 86 ? 11.469 -0.151 -11.868 1.00 90.25 86 LEU A N 1
ATOM 690 C CA . LEU A 1 86 ? 11.058 -0.009 -10.464 1.00 90.25 86 LEU A CA 1
ATOM 691 C C . LEU A 1 86 ? 10.358 1.342 -10.225 1.00 90.25 86 LEU A C 1
ATOM 693 O O . LEU A 1 86 ? 9.257 1.386 -9.682 1.00 90.25 86 LEU A O 1
ATOM 697 N N . ASN A 1 87 ? 10.944 2.440 -10.711 1.00 90.38 87 ASN A N 1
ATOM 698 C CA . ASN A 1 87 ? 10.370 3.781 -10.583 1.00 90.38 87 ASN A CA 1
ATOM 699 C C . ASN A 1 87 ? 9.023 3.924 -11.299 1.00 90.38 87 ASN A C 1
ATOM 701 O O . ASN A 1 87 ? 8.125 4.598 -10.796 1.00 90.38 87 ASN A O 1
ATOM 705 N N . SER A 1 88 ? 8.864 3.292 -12.463 1.00 91.25 88 SER A N 1
ATOM 706 C CA . SER A 1 88 ? 7.588 3.269 -13.183 1.00 91.25 88 SER A CA 1
ATOM 707 C C . SER A 1 88 ? 6.499 2.560 -12.370 1.00 91.25 88 SER A C 1
ATOM 709 O O . SER A 1 88 ? 5.398 3.090 -12.207 1.00 91.25 88 SER A O 1
ATOM 711 N N . LEU A 1 89 ? 6.827 1.404 -11.781 1.00 91.69 89 LEU A N 1
ATOM 712 C CA . LEU A 1 89 ? 5.911 0.653 -10.921 1.00 91.69 89 LEU A CA 1
ATOM 713 C C . LEU A 1 89 ? 5.530 1.443 -9.661 1.00 91.69 89 LEU A C 1
ATOM 715 O O . LEU A 1 89 ? 4.350 1.557 -9.339 1.00 91.69 89 LEU A O 1
ATOM 719 N N . LEU A 1 90 ? 6.501 2.049 -8.977 1.00 91.00 90 LEU A N 1
ATOM 720 C CA . LEU A 1 90 ? 6.246 2.852 -7.776 1.00 91.00 90 LEU A CA 1
ATOM 721 C C . LEU A 1 90 ? 5.354 4.067 -8.074 1.00 91.00 90 LEU A C 1
ATOM 723 O O . LEU A 1 90 ? 4.408 4.336 -7.330 1.00 91.00 90 LEU A O 1
ATOM 727 N N . LYS A 1 91 ? 5.593 4.754 -9.201 1.00 90.31 91 LYS A N 1
ATOM 728 C CA . LYS A 1 91 ? 4.756 5.874 -9.661 1.00 90.31 91 LYS A CA 1
ATOM 729 C C . LYS A 1 91 ? 3.328 5.443 -9.973 1.00 90.31 91 LYS A C 1
ATOM 731 O O . LYS A 1 91 ? 2.399 6.117 -9.536 1.00 90.31 91 LYS A O 1
ATOM 736 N N . LYS A 1 92 ? 3.147 4.318 -10.673 1.00 90.06 92 LYS A N 1
ATOM 737 C CA . LYS A 1 92 ? 1.822 3.752 -10.985 1.00 90.06 92 LYS A CA 1
ATOM 738 C C . LYS A 1 92 ? 0.978 3.541 -9.724 1.00 90.06 92 LYS A C 1
ATOM 740 O O . LYS A 1 92 ? -0.226 3.756 -9.756 1.00 90.06 92 LYS A O 1
ATOM 745 N N . HIS A 1 93 ? 1.605 3.137 -8.620 1.00 88.62 93 HIS A N 1
ATOM 746 C CA . HIS A 1 93 ? 0.923 2.871 -7.350 1.00 88.62 93 HIS A CA 1
ATOM 747 C C . HIS A 1 93 ? 0.957 4.041 -6.366 1.00 88.62 93 HIS A C 1
ATOM 749 O O . HIS A 1 93 ? 0.606 3.855 -5.201 1.00 88.62 93 HIS A O 1
ATOM 755 N N . HIS A 1 94 ? 1.383 5.235 -6.794 1.00 87.56 94 HIS A N 1
ATOM 756 C CA . HIS A 1 94 ? 1.518 6.422 -5.942 1.00 87.56 94 HIS A CA 1
ATOM 757 C C . HIS A 1 94 ? 2.290 6.136 -4.641 1.00 87.56 94 HIS A C 1
ATOM 759 O O . HIS A 1 94 ? 1.889 6.561 -3.553 1.00 87.56 94 HIS A O 1
ATOM 765 N N . VAL A 1 95 ? 3.358 5.340 -4.733 1.00 86.56 95 VAL A N 1
ATOM 766 C CA . VAL A 1 95 ? 4.245 5.043 -3.607 1.00 86.56 95 VAL A CA 1
ATOM 767 C C . VAL A 1 95 ? 5.412 6.020 -3.658 1.00 86.56 95 VAL A C 1
ATOM 769 O O . VAL A 1 95 ? 6.179 6.031 -4.619 1.00 86.56 95 VAL A O 1
ATOM 772 N N . LEU A 1 96 ? 5.537 6.846 -2.619 1.00 82.69 96 LEU A N 1
ATOM 773 C CA . LEU A 1 96 ? 6.715 7.682 -2.416 1.00 82.69 96 LEU A CA 1
ATOM 774 C C . LEU A 1 96 ? 7.854 6.792 -1.918 1.00 82.69 96 LEU A C 1
ATOM 776 O O . LEU A 1 96 ? 7.707 6.113 -0.902 1.00 82.69 96 LEU A O 1
ATOM 780 N N . ALA A 1 97 ? 8.965 6.782 -2.645 1.00 79.19 97 ALA A N 1
ATOM 781 C CA . ALA A 1 97 ? 10.157 6.038 -2.280 1.00 79.19 97 ALA A CA 1
ATOM 782 C C . ALA A 1 97 ? 11.397 6.844 -2.663 1.00 79.19 97 ALA A C 1
ATOM 784 O O . ALA A 1 97 ? 11.469 7.376 -3.773 1.00 79.19 97 ALA A O 1
ATOM 785 N N . ASP A 1 98 ? 12.371 6.881 -1.760 1.00 77.12 98 ASP A N 1
ATOM 786 C CA . ASP A 1 98 ? 13.701 7.398 -2.051 1.00 77.12 98 ASP A CA 1
ATOM 787 C C . ASP A 1 98 ? 14.553 6.261 -2.614 1.00 77.12 98 ASP A C 1
ATOM 789 O O . ASP A 1 98 ? 14.861 5.281 -1.934 1.00 77.12 98 ASP A O 1
ATOM 793 N N . SER A 1 99 ? 14.914 6.363 -3.891 1.00 71.12 99 SER A N 1
ATOM 794 C CA . SER A 1 99 ? 15.748 5.366 -4.556 1.00 71.12 99 SER A CA 1
ATOM 795 C C . SER A 1 99 ? 17.227 5.658 -4.294 1.00 71.12 99 SER A C 1
ATOM 797 O O . SER A 1 99 ? 17.854 6.408 -5.042 1.00 71.12 99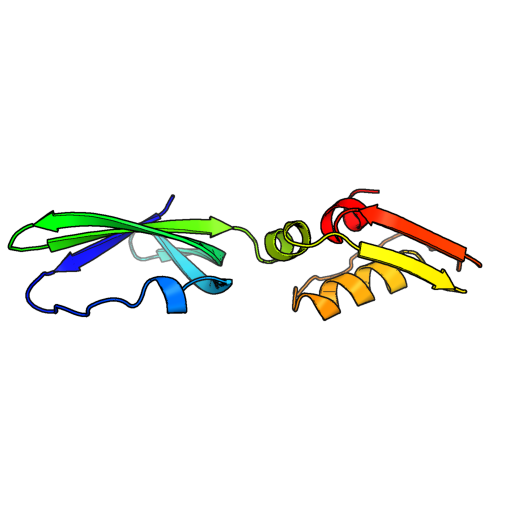 SER A O 1
ATOM 799 N N . GLN A 1 100 ? 17.796 5.061 -3.247 1.00 79.44 100 GLN A N 1
ATOM 800 C CA . GLN A 1 100 ? 19.245 5.047 -3.023 1.00 79.44 100 GLN A CA 1
ATOM 801 C C . GLN A 1 100 ? 19.845 3.771 -3.615 1.00 79.44 100 GLN A C 1
ATOM 803 O O . GLN A 1 100 ? 20.007 2.759 -2.937 1.00 79.44 100 GLN A O 1
ATOM 808 N N . LEU A 1 101 ? 20.118 3.805 -4.918 1.00 79.75 101 LEU A N 1
ATOM 809 C CA . LEU A 1 101 ? 20.737 2.699 -5.640 1.00 79.75 101 LEU A CA 1
ATOM 810 C C . LEU A 1 101 ? 22.205 3.046 -5.886 1.00 79.75 101 LEU A C 1
ATOM 812 O O . LEU A 1 101 ? 22.506 3.942 -6.668 1.00 79.75 101 LEU A O 1
ATOM 816 N N . ASN A 1 102 ? 23.104 2.350 -5.192 1.00 77.88 102 ASN A N 1
ATOM 817 C CA . ASN A 1 102 ? 24.535 2.675 -5.185 1.00 77.88 102 ASN A CA 1
ATOM 818 C C . ASN A 1 102 ? 25.307 2.068 -6.370 1.00 77.88 102 ASN A C 1
ATOM 820 O O . ASN A 1 102 ? 26.458 2.425 -6.602 1.00 77.88 102 ASN A O 1
ATOM 824 N N . GLU A 1 103 ? 24.683 1.165 -7.126 1.00 82.81 103 GLU A N 1
ATOM 825 C CA . GLU A 1 103 ? 25.316 0.444 -8.231 1.00 82.81 103 GLU A CA 1
ATOM 826 C C . GLU A 1 103 ? 24.863 0.959 -9.602 1.00 82.81 103 GLU A C 1
ATOM 828 O O . GLU A 1 103 ? 23.742 1.446 -9.786 1.00 82.81 103 GLU A O 1
ATOM 833 N N . PHE A 1 104 ? 25.737 0.822 -10.601 1.00 82.62 104 PHE A N 1
ATOM 834 C CA . PHE A 1 104 ? 25.379 1.096 -11.987 1.00 82.62 104 PHE A CA 1
ATOM 835 C C . PHE A 1 104 ? 24.480 -0.015 -12.539 1.00 82.62 104 PHE A C 1
ATOM 837 O O . PHE A 1 104 ? 24.789 -1.199 -12.425 1.00 82.62 104 PHE A O 1
ATOM 844 N N . HIS A 1 105 ? 23.387 0.369 -13.198 1.00 85.31 105 HIS A N 1
ATOM 845 C CA . HIS A 1 105 ? 22.420 -0.575 -13.750 1.00 85.31 105 HIS A CA 1
ATOM 846 C C . HIS A 1 105 ? 22.368 -0.472 -15.274 1.00 85.31 105 HIS A C 1
ATOM 848 O O . HIS A 1 105 ? 21.915 0.533 -15.825 1.00 85.31 105 HIS A O 1
ATOM 854 N N . TYR A 1 106 ? 22.769 -1.544 -15.957 1.00 87.94 106 TYR A N 1
ATOM 855 C CA . 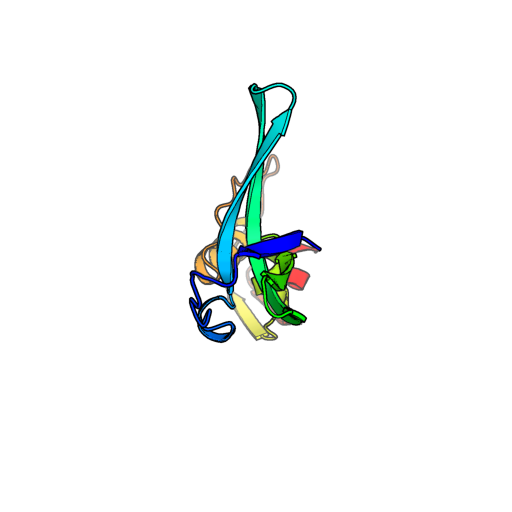TYR A 1 106 ? 22.714 -1.619 -17.415 1.00 87.94 106 TYR A CA 1
ATOM 856 C C . TYR A 1 106 ? 21.281 -1.526 -17.950 1.00 87.94 106 TYR A C 1
ATOM 858 O O . TYR A 1 106 ? 20.324 -2.041 -17.360 1.00 87.94 106 TYR A O 1
ATOM 866 N N . ILE A 1 107 ? 21.148 -0.897 -19.117 1.00 91.62 107 ILE A N 1
ATOM 867 C CA . ILE A 1 107 ? 19.917 -0.921 -19.903 1.00 91.62 107 ILE A CA 1
ATOM 868 C C . ILE A 1 107 ? 19.785 -2.313 -20.515 1.00 91.62 107 ILE A C 1
ATOM 870 O O . ILE A 1 107 ? 20.681 -2.775 -21.219 1.00 91.62 107 ILE A O 1
ATOM 874 N N . ARG A 1 108 ? 18.661 -2.978 -20.250 1.00 91.00 108 ARG A N 1
ATOM 875 C CA . ARG A 1 108 ? 18.353 -4.288 -20.824 1.00 91.00 108 ARG A CA 1
ATOM 876 C C . ARG A 1 108 ? 17.461 -4.107 -22.039 1.00 91.00 108 ARG A C 1
ATOM 878 O O . ARG A 1 108 ? 16.536 -3.297 -22.010 1.00 91.00 108 ARG A O 1
ATOM 885 N N . GLU A 1 109 ? 17.727 -4.865 -23.097 1.00 90.44 109 GLU A N 1
ATOM 886 C CA . GLU A 1 109 ? 16.924 -4.810 -24.319 1.00 90.44 109 GLU A CA 1
ATOM 887 C C . GLU A 1 109 ? 15.489 -5.269 -24.056 1.00 90.44 109 GLU A C 1
ATOM 889 O O . GLU A 1 109 ? 14.557 -4.570 -24.435 1.00 90.44 109 GLU A O 1
ATOM 894 N N . TYR A 1 110 ? 15.308 -6.369 -23.324 1.00 91.12 110 TYR A N 1
ATOM 895 C CA . TYR A 1 110 ? 13.996 -6.850 -22.905 1.00 91.12 110 TYR A CA 1
ATOM 896 C C . TYR A 1 110 ? 14.023 -7.330 -21.457 1.00 91.12 110 TYR A C 1
ATOM 898 O O . TYR A 1 110 ? 14.939 -8.033 -21.030 1.00 91.12 110 TYR A O 1
ATOM 906 N N . VAL A 1 111 ? 12.987 -6.965 -20.705 1.00 91.75 111 VAL A N 1
ATOM 907 C CA . VAL A 1 111 ? 12.699 -7.492 -19.371 1.00 91.75 111 VAL A CA 1
ATOM 908 C C . VAL A 1 111 ? 11.219 -7.819 -19.293 1.00 91.75 111 VAL A C 1
ATOM 910 O O . VAL A 1 111 ? 10.383 -7.003 -19.669 1.00 91.75 111 VAL A O 1
ATOM 913 N N . THR A 1 112 ? 10.879 -9.002 -18.798 1.00 92.31 112 THR A N 1
ATOM 914 C CA . THR A 1 112 ? 9.492 -9.465 -18.721 1.00 92.31 112 THR A CA 1
ATOM 915 C C . THR A 1 112 ? 9.024 -9.556 -17.278 1.00 92.31 112 THR A C 1
ATOM 917 O O . THR A 1 112 ? 9.760 -10.032 -16.423 1.00 92.31 112 THR A O 1
ATOM 920 N N . GLN A 1 113 ? 7.781 -9.164 -17.034 1.00 90.31 113 GLN A N 1
ATOM 921 C CA . GLN A 1 113 ? 6.996 -9.529 -15.857 1.00 90.31 113 GLN A CA 1
ATOM 922 C C . GLN A 1 113 ? 5.926 -10.497 -16.354 1.00 90.31 113 GLN A C 1
ATOM 924 O O . GLN A 1 113 ? 5.193 -10.147 -17.284 1.00 90.31 113 GLN A O 1
ATOM 929 N N . LYS A 1 114 ? 5.847 -11.716 -15.812 1.00 91.56 114 LYS A N 1
ATOM 930 C CA . LYS A 1 114 ? 4.938 -12.747 -16.338 1.00 91.56 114 LYS A CA 1
ATOM 931 C C . LYS A 1 114 ? 4.018 -13.271 -15.248 1.00 91.56 114 LYS A C 1
ATOM 933 O O . LYS A 1 114 ? 4.389 -14.169 -14.507 1.00 91.56 114 LYS A O 1
ATOM 938 N N . ARG A 1 115 ? 2.776 -12.780 -15.242 1.00 89.75 115 ARG A N 1
ATOM 939 C CA . ARG A 1 115 ? 1.728 -13.183 -14.287 1.00 89.75 115 ARG A CA 1
ATOM 940 C C . ARG A 1 115 ? 2.198 -13.021 -12.838 1.00 89.75 115 ARG A C 1
ATOM 942 O O . ARG A 1 115 ? 1.873 -13.840 -11.987 1.00 89.75 115 ARG A O 1
ATOM 949 N N . GLU A 1 116 ? 2.940 -11.958 -12.575 1.00 89.81 116 GLU A N 1
ATOM 950 C CA . GLU A 1 116 ? 3.484 -11.620 -11.259 1.00 89.81 116 GLU A CA 1
ATOM 951 C C . GLU A 1 116 ? 2.849 -10.319 -10.779 1.00 89.81 116 GLU A C 1
ATOM 953 O O . GLU A 1 116 ? 2.463 -9.474 -11.598 1.00 89.81 116 GLU A O 1
ATOM 958 N N . SER A 1 117 ? 2.743 -10.143 -9.462 1.00 92.00 117 SER A N 1
ATOM 959 C CA . SER A 1 117 ? 2.336 -8.853 -8.911 1.00 92.00 117 SER A CA 1
ATOM 960 C C . SER A 1 117 ? 3.428 -7.809 -9.122 1.00 92.00 117 SER A C 1
ATOM 962 O O . SER A 1 117 ? 4.612 -8.136 -9.255 1.00 92.00 117 SER A O 1
ATOM 964 N N . ASP A 1 118 ? 3.051 -6.532 -9.130 1.00 90.38 118 ASP A N 1
ATOM 965 C CA . ASP A 1 118 ? 4.053 -5.469 -9.220 1.00 90.38 118 ASP A CA 1
ATOM 966 C C . ASP A 1 118 ? 4.976 -5.487 -7.984 1.00 90.38 118 ASP A C 1
ATOM 968 O O . ASP A 1 118 ? 6.135 -5.089 -8.081 1.00 90.38 118 ASP A O 1
ATOM 972 N N . CYS A 1 119 ? 4.500 -5.990 -6.835 1.00 89.44 119 CYS A N 1
ATOM 973 C CA . CYS A 1 119 ? 5.323 -6.188 -5.640 1.00 89.44 119 CYS A CA 1
ATOM 974 C C . CYS A 1 119 ? 6.366 -7.299 -5.816 1.00 89.44 119 CYS A C 1
ATOM 976 O O . CYS A 1 119 ? 7.507 -7.122 -5.397 1.00 89.44 119 CYS A O 1
ATOM 978 N N . ASP A 1 120 ? 6.014 -8.420 -6.448 1.00 86.50 120 ASP A N 1
ATOM 979 C CA . ASP A 1 120 ? 6.961 -9.522 -6.667 1.00 86.50 120 ASP A CA 1
ATOM 980 C C . ASP A 1 120 ? 8.105 -9.094 -7.586 1.00 86.50 120 ASP A C 1
ATOM 982 O O . ASP A 1 120 ? 9.261 -9.428 -7.335 1.00 86.50 120 ASP A O 1
ATOM 986 N N . ARG A 1 121 ? 7.813 -8.237 -8.573 1.00 87.31 121 ARG A N 1
ATOM 987 C CA . ARG A 1 121 ? 8.834 -7.660 -9.453 1.00 87.31 121 ARG A CA 1
ATOM 988 C C . ARG A 1 121 ? 9.854 -6.782 -8.716 1.00 87.31 121 ARG A C 1
ATOM 990 O O . ARG A 1 121 ? 10.972 -6.657 -9.211 1.00 87.31 121 ARG A O 1
ATOM 997 N N . LEU A 1 122 ? 9.483 -6.182 -7.577 1.00 80.12 122 LEU A N 1
ATOM 998 C CA . LEU A 1 122 ? 10.391 -5.405 -6.717 1.00 80.12 122 LEU A CA 1
ATOM 999 C C . LEU A 1 122 ? 11.311 -6.289 -5.858 1.00 80.12 122 LEU A C 1
ATOM 1001 O O . LEU A 1 122 ? 12.298 -5.788 -5.328 1.00 80.12 122 LEU A O 1
ATOM 1005 N N . ARG A 1 123 ? 10.961 -7.564 -5.645 1.00 76.81 123 ARG A N 1
ATOM 1006 C CA . ARG A 1 123 ? 11.699 -8.475 -4.751 1.00 76.81 123 ARG A CA 1
ATOM 1007 C C . ARG A 1 123 ? 12.877 -9.188 -5.427 1.00 76.81 123 ARG A C 1
ATOM 1009 O O . ARG A 1 123 ? 13.600 -9.896 -4.731 1.00 76.81 123 ARG A O 1
ATOM 1016 N N . LEU A 1 124 ? 13.038 -9.025 -6.741 1.00 59.44 124 LEU A N 1
ATOM 1017 C CA . LEU A 1 124 ? 14.013 -9.709 -7.600 1.00 59.44 124 LEU A CA 1
ATOM 1018 C C . LEU A 1 124 ? 14.952 -8.705 -8.275 1.00 59.44 124 LEU A C 1
ATOM 1020 O O . LEU A 1 124 ? 16.170 -8.972 -8.275 1.00 59.44 124 LEU A O 1
#

Mean predicted aligned error: 7.61 Å

Sequence (124 aa):
MILIQNEADQRADIDLESLLLQSVKFRVVFNGVEQRQVSGVIAQAVLRETDAHRTLYSLTVRPALWRMTLNQDSRIYHRQSVPAILNSLLKKHHVLADSQLNEFHYIREYVTQKRESDCDRLRL

Secondary structure (DSSP, 8-state):
-EEEEEETTS-----TTTTTT-EEEEEEEETTEEEEEEEEEEEEEEEEEE-SSEEEEEEEEE-GGGGGGS--EEEEEEEEEHHHHHHHHHHHTT--------S--PEEEEEEEEEE-HHHHH--

Organism: NCBI:txid2805096

Solvent-accessible surface area (backbone atoms only — not comparable to full-atom values): 7554 Å² total; per-residue (Å²): 124,46,78,46,78,44,58,39,91,61,74,69,81,70,64,53,72,77,46,51,69,37,78,47,75,45,75,44,66,55,96,91,40,80,76,49,76,50,67,24,20,27,75,42,69,44,84,74,50,77,54,95,61,31,39,36,35,40,35,36,69,39,53,58,65,55,63,34,62,78,46,70,42,71,50,78,44,67,67,43,24,64,69,58,52,52,52,51,55,33,56,76,64,73,42,90,75,86,85,85,72,91,68,90,69,68,70,32,66,71,49,77,44,76,75,38,24,65,41,59,67,72,76,111

pLDDT: mean 84.77, std 11.06, range [47.59, 94.12]

Foldseek 3Di:
DDKDKDWVVPPPVPPQVVQAQDKDKDFDDDPNHTDDIDIFGFHGKDFDDDDPTMTMIDTDTDHLLVVLQVDWDKDKDAQAWLVRLLVVLCVVSVHDDDDPDPDDTGGDGIDIRHRHGSSVSVVD